Protein AF-A0AAD2JK62-F1 (afdb_monomer)

pLDDT: mean 83.57, std 20.9, range [35.62, 98.06]

Radius of gyration: 35.42 Å; Cα contacts (8 Å, |Δi|>4): 126; chains: 1; bounding box: 50×27×152 Å

Secondary structure (DSSP, 8-state):
-------------------------------PPPP--B---BTTB--SS-HHHHHHHHHHHHHHS--TTHHHHHHHHHHTS---TTTT---------TT-TTHHHHHHHHHHHHHHHHHHHHHHHHHHHHHHHHHHHHHHHTB-HHHHHHHHTSTTIIIIITT-HHHHHHHHH-

Mean predicted aligned error: 11.74 Å

Foldseek 3Di:
DDDDDDDDDDDDDDDDPPPPPPPPPPPPPPPPPPQQAQDDPDVPDDDPDALVRLLVVLLVVLVPDPAPLSVQVSVCSVVLHRRDLVVQQDDQDADPDPPDPCRVVVNVVSVVVNVVSNVVSVVNVVSSQVSQQVSLVVNLVRYDPVVNVVLVPDPCNVPPLNRGVSVVSVVSND

Organism: NCBI:txid2856

Sequence (174 aa):
MMSGGFQNAGQNRSQQGQSNGQYNGNKSGNGSQKEKKFHPLTRGNIPEFSFDEVKKTLVIKMSTMKMDHIDDMIQSVRTMNLFDIQSVKPTLVLVTNDSNPDKEIKNEERRTNYLADQKDWKARKNAFDNNKRNVYGMIMKMCTDHMVDKLEREADFDNKLFNDPVELLMRIKI

Nearest PDB structures (foldseek):
  7sgr-assembly1_F  TM=3.115E-01  e=5.401E+00  Escherichia coli CFT073

Solvent-accessible surface area (backbone atoms only — not comparable to full-atom values): 10908 Å² total; per-residue (Å²): 137,88,89,80,90,82,87,83,81,90,78,91,81,79,87,82,79,81,75,79,76,73,79,76,73,75,72,78,65,74,81,66,77,75,82,69,43,48,59,72,83,46,98,90,52,81,63,98,50,54,66,67,60,32,50,50,51,51,45,53,54,57,72,73,49,98,53,69,68,44,62,54,56,48,50,12,62,74,70,65,44,75,66,64,71,71,82,69,54,76,77,84,76,73,74,79,62,83,88,44,94,56,37,65,63,55,36,51,53,43,52,53,51,42,53,53,48,45,51,53,47,51,51,46,50,54,34,45,62,51,46,36,52,54,49,30,55,52,52,60,70,32,35,37,70,72,47,50,61,52,50,71,68,40,93,53,23,82,78,45,39,61,69,29,43,41,57,35,51,56,62,66,70,98

Structure (mmCIF, N/CA/C/O backbone):
data_AF-A0AAD2JK62-F1
#
_entry.id   AF-A0AAD2JK62-F1
#
loop_
_atom_site.group_PDB
_atom_site.id
_atom_site.type_symbol
_atom_site.label_atom_id
_atom_site.label_alt_id
_atom_site.label_comp_id
_atom_site.label_asym_id
_atom_site.label_entity_id
_atom_site.label_seq_id
_atom_site.pdbx_PDB_ins_code
_atom_site.Cartn_x
_atom_site.Cartn_y
_atom_site.Cartn_z
_atom_site.occupancy
_atom_site.B_iso_or_equiv
_atom_site.auth_seq_id
_atom_site.auth_comp_id
_atom_site.auth_asym_id
_atom_site.auth_atom_id
_atom_site.pdbx_PDB_model_num
ATOM 1 N N . MET A 1 1 ? -17.641 -16.833 111.508 1.00 39.72 1 MET A N 1
ATOM 2 C CA . MET A 1 1 ? -16.648 -15.838 111.042 1.00 39.72 1 MET A CA 1
ATOM 3 C C . MET A 1 1 ? -17.055 -15.473 109.615 1.00 39.72 1 MET A C 1
ATOM 5 O O . MET A 1 1 ? -16.896 -16.306 108.744 1.00 39.72 1 MET A O 1
ATOM 9 N N . MET A 1 2 ? -18.011 -14.559 109.425 1.00 38.62 2 MET A N 1
ATOM 10 C CA . MET A 1 2 ? -17.868 -13.098 109.250 1.00 38.62 2 MET A CA 1
ATOM 11 C C . MET A 1 2 ? -16.922 -12.663 108.121 1.00 38.62 2 MET A C 1
ATOM 13 O O . MET A 1 2 ? -15.740 -12.990 108.163 1.00 38.62 2 MET A O 1
ATOM 17 N N . SER A 1 3 ? -17.484 -11.819 107.240 1.00 41.25 3 SER A N 1
ATOM 18 C CA . SER A 1 3 ? -16.895 -10.866 106.269 1.00 41.25 3 SER A CA 1
ATOM 19 C C . SER A 1 3 ? -17.327 -11.209 104.841 1.00 41.25 3 SER A C 1
ATOM 21 O O . SER A 1 3 ? -17.151 -12.336 104.408 1.00 41.25 3 SER A O 1
ATOM 23 N N . GLY A 1 4 ? -17.911 -10.333 104.031 1.00 38.22 4 GLY A N 1
ATOM 24 C CA . GLY A 1 4 ? -18.159 -8.896 104.121 1.00 38.22 4 GLY A CA 1
ATOM 25 C C . GLY A 1 4 ? -18.413 -8.427 102.682 1.00 38.22 4 GLY A C 1
ATOM 26 O O . GLY A 1 4 ? -17.658 -8.791 101.785 1.00 38.22 4 GLY A O 1
ATOM 27 N N . GLY A 1 5 ? -19.509 -7.710 102.435 1.00 36.53 5 GLY A N 1
ATOM 28 C CA . GLY A 1 5 ? -19.811 -7.159 101.112 1.00 36.53 5 GLY A CA 1
ATOM 29 C C . GLY A 1 5 ? -19.063 -5.854 100.847 1.00 36.53 5 GLY A C 1
ATOM 30 O O . GLY A 1 5 ? -18.783 -5.128 101.792 1.00 36.53 5 GLY A O 1
ATOM 31 N N . PHE A 1 6 ? -18.829 -5.533 99.570 1.00 42.06 6 PHE A N 1
ATOM 32 C CA . PHE A 1 6 ? -18.665 -4.161 99.077 1.00 42.06 6 PHE A CA 1
ATOM 33 C C . PHE A 1 6 ? -19.179 -4.046 97.632 1.00 42.06 6 PHE A C 1
ATOM 35 O O . PHE A 1 6 ? -18.740 -4.758 96.733 1.00 42.06 6 PHE A O 1
ATOM 42 N N . GLN A 1 7 ? -20.122 -3.124 97.437 1.00 43.84 7 GLN A N 1
ATOM 43 C CA . GLN A 1 7 ? -20.436 -2.460 96.171 1.00 43.84 7 GLN A CA 1
ATOM 44 C C . GLN A 1 7 ? -19.388 -1.359 95.933 1.00 43.84 7 GLN A C 1
ATOM 46 O O . GLN A 1 7 ? -19.052 -0.676 96.898 1.00 43.84 7 GLN A O 1
ATOM 51 N N . ASN A 1 8 ? -18.940 -1.116 94.692 1.00 37.03 8 ASN A N 1
ATOM 52 C CA . ASN A 1 8 ? -19.100 0.197 94.041 1.00 37.03 8 ASN A CA 1
ATOM 53 C C . ASN A 1 8 ? -18.506 0.302 92.623 1.00 37.03 8 ASN A C 1
ATOM 55 O O . ASN A 1 8 ? -17.404 -0.156 92.350 1.00 37.03 8 ASN A O 1
ATOM 59 N N . ALA A 1 9 ? -19.268 1.023 91.796 1.00 36.62 9 ALA A N 1
ATOM 60 C CA . ALA A 1 9 ? -18.876 2.065 90.844 1.00 36.62 9 ALA A CA 1
ATOM 61 C C . ALA A 1 9 ? -17.764 1.821 89.796 1.00 36.62 9 ALA A C 1
ATOM 63 O O . ALA A 1 9 ? -16.576 1.938 90.060 1.00 36.62 9 ALA A O 1
ATOM 64 N N . GLY A 1 10 ? -18.217 1.709 88.542 1.00 35.62 10 GLY A N 1
ATOM 65 C CA . GLY A 1 10 ? -18.006 2.746 87.525 1.00 35.62 10 GLY A CA 1
ATOM 66 C C . GLY A 1 10 ? -16.580 3.045 87.057 1.00 35.62 10 GLY A C 1
ATOM 67 O O . GLY A 1 10 ? -15.856 3.797 87.700 1.00 35.62 10 GLY A O 1
ATOM 68 N N . GLN A 1 11 ? -16.267 2.648 85.820 1.00 43.62 11 GLN A N 1
ATOM 69 C CA . GLN A 1 11 ? -15.333 3.409 84.987 1.00 43.62 11 GLN A CA 1
ATOM 70 C C . GLN A 1 11 ? -15.621 3.224 83.491 1.00 43.62 11 GLN A C 1
ATOM 72 O O . GLN A 1 11 ? -15.396 2.171 82.904 1.00 43.62 11 GLN A O 1
ATOM 77 N N . ASN A 1 12 ? -16.115 4.304 82.881 1.00 40.66 12 ASN A N 1
ATOM 78 C CA . ASN A 1 12 ? -16.023 4.578 81.450 1.00 40.66 12 ASN A CA 1
ATOM 79 C C . ASN A 1 12 ? -14.562 4.486 80.995 1.00 40.66 12 ASN A C 1
ATOM 81 O O . ASN A 1 12 ? -13.713 5.106 81.638 1.00 40.66 12 ASN A O 1
ATOM 85 N N . ARG A 1 13 ? -14.296 3.883 79.826 1.00 41.66 13 ARG A N 1
ATOM 86 C CA . ARG A 1 13 ? -13.305 4.419 78.875 1.00 41.66 13 ARG A CA 1
ATOM 87 C C . ARG A 1 13 ? -13.385 3.790 77.476 1.00 41.66 13 ARG A C 1
ATOM 89 O O . ARG A 1 13 ? -13.172 2.600 77.291 1.00 41.66 13 ARG A O 1
ATOM 96 N N . SER A 1 14 ? -13.599 4.696 76.519 1.00 40.97 14 SER A N 1
ATOM 97 C CA . SER A 1 14 ? -13.005 4.758 75.174 1.00 40.97 14 SER A CA 1
ATOM 98 C C . SER A 1 14 ? -13.359 3.694 74.130 1.00 40.97 14 SER A C 1
ATOM 100 O O . SER A 1 14 ? -12.739 2.643 74.040 1.00 40.97 14 SER A O 1
ATOM 102 N N . GLN A 1 15 ? -14.290 4.097 73.254 1.00 49.38 15 GLN A N 1
ATOM 103 C CA . GLN A 1 15 ? -14.113 4.186 71.796 1.00 49.38 15 GLN A CA 1
ATOM 104 C C . GLN A 1 15 ? -13.102 3.206 71.184 1.00 49.38 15 GLN A C 1
ATOM 106 O O . GLN A 1 15 ? -11.914 3.506 71.086 1.00 49.38 15 GLN A O 1
ATOM 111 N N . GLN A 1 16 ? -13.604 2.093 70.653 1.00 39.88 16 GLN A N 1
ATOM 112 C CA . GLN A 1 16 ? -12.884 1.318 69.651 1.00 39.88 16 GLN A CA 1
ATOM 113 C C . GLN A 1 16 ? -13.513 1.611 68.289 1.00 39.88 16 GLN A C 1
ATOM 115 O O . GLN A 1 16 ? -14.404 0.914 67.812 1.00 39.88 16 GLN A O 1
ATOM 120 N N . GLY A 1 17 ? -13.075 2.723 67.695 1.00 40.56 17 GLY A N 1
ATOM 121 C CA . GLY A 1 17 ? -13.294 2.997 66.284 1.00 40.56 17 GLY A CA 1
ATOM 122 C C . GLY A 1 17 ? -12.554 1.946 65.464 1.00 40.56 17 GLY A C 1
ATOM 123 O O . GLY A 1 17 ? -11.330 1.984 65.357 1.00 40.56 17 GLY A O 1
ATOM 124 N N . GLN A 1 18 ? -13.299 1.001 64.895 1.00 42.66 18 GLN A N 1
ATOM 125 C CA . GLN A 1 18 ? -12.830 0.149 63.807 1.00 42.66 18 GLN A CA 1
ATOM 126 C C . GLN A 1 18 ? -12.640 1.026 62.564 1.00 42.66 18 GLN A C 1
ATOM 128 O O . GLN A 1 18 ? -13.512 1.154 61.708 1.00 42.66 18 GLN A O 1
ATOM 133 N N . SER A 1 19 ? -11.480 1.675 62.498 1.00 38.38 19 SER A N 1
ATOM 134 C CA . SER A 1 19 ? -10.954 2.242 61.265 1.00 38.38 19 SER A CA 1
ATOM 135 C C . SER A 1 19 ? -10.556 1.073 60.368 1.00 38.38 19 SER A C 1
ATOM 137 O O . SER A 1 19 ? -9.462 0.519 60.482 1.00 38.38 19 SER A O 1
ATOM 139 N N . ASN A 1 20 ? -11.484 0.654 59.506 1.00 40.09 20 ASN A N 1
ATOM 140 C CA . ASN A 1 20 ? -11.157 -0.135 58.328 1.00 40.09 20 ASN A CA 1
ATOM 141 C C . ASN A 1 20 ? -10.290 0.756 57.440 1.00 40.09 20 ASN A C 1
ATOM 143 O O . ASN A 1 20 ? -10.797 1.568 56.665 1.00 40.09 20 ASN A O 1
ATOM 147 N N . GLY A 1 21 ? -8.974 0.617 57.600 1.00 40.59 21 GLY A N 1
ATOM 148 C CA . GLY A 1 21 ? -7.984 1.160 56.692 1.00 40.59 21 GLY A CA 1
ATOM 149 C C . GLY A 1 21 ? -8.240 0.596 55.304 1.00 40.59 21 GLY A C 1
ATOM 150 O O . GLY A 1 21 ? -7.746 -0.472 54.949 1.00 40.59 21 GLY A O 1
ATOM 151 N N . GLN A 1 22 ? -9.033 1.327 54.522 1.00 42.00 22 GLN A N 1
ATOM 152 C CA . GLN A 1 22 ? -9.022 1.241 53.078 1.00 42.00 22 GLN A CA 1
ATOM 153 C C . GLN A 1 22 ? -7.593 1.570 52.662 1.00 42.00 22 GLN A C 1
ATOM 155 O O . GLN A 1 22 ? -7.201 2.733 52.568 1.00 42.00 22 GLN A O 1
ATOM 160 N N . TYR A 1 23 ? -6.801 0.522 52.444 1.00 41.78 23 TYR A N 1
ATOM 161 C CA . TYR A 1 23 ? -5.652 0.582 51.563 1.00 41.78 23 TYR A CA 1
ATOM 162 C C . TYR A 1 23 ? -6.194 0.986 50.195 1.00 41.78 23 TYR A C 1
ATOM 164 O O . TYR A 1 23 ? -6.511 0.153 49.347 1.00 41.78 23 TYR A O 1
ATOM 172 N N . ASN A 1 24 ? -6.340 2.295 50.005 1.00 45.72 24 ASN A N 1
ATOM 173 C CA . ASN A 1 24 ? -6.497 2.905 48.709 1.00 45.72 24 ASN A CA 1
ATOM 174 C C . ASN A 1 24 ? -5.123 2.779 48.056 1.00 45.72 24 ASN A C 1
ATOM 176 O O . ASN A 1 24 ? -4.287 3.683 48.084 1.00 45.72 24 ASN A O 1
ATOM 180 N N . GLY A 1 25 ? -4.851 1.567 47.571 1.00 42.41 25 GLY A N 1
ATOM 181 C CA . GLY A 1 25 ? -3.788 1.307 46.634 1.00 42.41 25 GLY A CA 1
ATOM 182 C C . GLY A 1 25 ? -4.114 2.127 45.404 1.0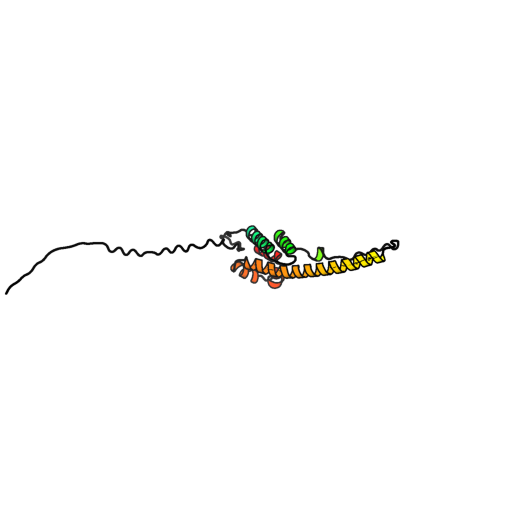0 42.41 25 GLY A C 1
ATOM 183 O O . GLY A 1 25 ? -4.783 1.643 44.494 1.00 42.41 25 GLY A O 1
ATOM 184 N N . ASN A 1 26 ? -3.641 3.374 45.396 1.00 42.72 26 ASN A N 1
ATOM 185 C CA . ASN A 1 26 ? -3.363 4.105 44.181 1.00 42.72 26 ASN A CA 1
ATOM 186 C C . ASN A 1 26 ? -2.420 3.201 43.388 1.00 42.72 26 ASN A C 1
ATOM 188 O O . ASN A 1 26 ? -1.197 3.259 43.525 1.00 42.72 26 ASN A O 1
ATOM 192 N N . LYS A 1 27 ? -3.002 2.321 42.567 1.00 46.50 27 LYS A N 1
ATOM 193 C CA . LYS A 1 27 ? -2.349 1.851 41.362 1.00 46.50 27 LYS A CA 1
ATOM 194 C C . LYS A 1 27 ? -2.069 3.131 40.601 1.00 46.50 27 LYS A C 1
ATOM 196 O O . LYS A 1 27 ? -2.944 3.671 39.932 1.00 46.50 27 LYS A O 1
ATOM 201 N N . SER A 1 28 ? -0.852 3.631 40.790 1.00 44.47 28 SER A N 1
ATOM 202 C CA . SER A 1 28 ? -0.151 4.460 39.831 1.00 44.47 28 SER A CA 1
ATOM 203 C C . SER A 1 28 ? -0.167 3.662 38.535 1.00 44.47 28 SER A C 1
ATOM 205 O O . SER A 1 28 ? 0.705 2.837 38.259 1.00 44.47 28 SER A O 1
ATOM 207 N N . GLY A 1 29 ? -1.278 3.785 37.812 1.00 43.06 29 GLY A N 1
ATOM 208 C CA . GLY A 1 29 ? -1.374 3.359 36.444 1.00 43.06 29 GLY A CA 1
ATOM 209 C C . GLY A 1 29 ? -0.377 4.240 35.739 1.00 43.06 29 GLY A C 1
ATOM 210 O O . GLY A 1 29 ? -0.636 5.426 35.547 1.00 43.06 29 GLY A O 1
ATOM 211 N N . ASN A 1 30 ? 0.785 3.666 35.431 1.00 43.31 30 ASN A N 1
ATOM 212 C CA . ASN A 1 30 ? 1.665 4.193 34.408 1.00 43.31 30 ASN A CA 1
ATOM 213 C C . ASN A 1 30 ? 0.742 4.644 33.279 1.00 43.31 30 ASN A C 1
ATOM 215 O O . ASN A 1 30 ? 0.001 3.812 32.744 1.00 43.31 30 ASN A O 1
ATOM 219 N N . GLY A 1 31 ? 0.696 5.955 33.033 1.00 43.97 31 GLY A N 1
ATOM 220 C CA . GLY A 1 31 ? -0.145 6.575 32.021 1.00 43.97 31 GLY A CA 1
ATOM 221 C C . GLY A 1 31 ? 0.323 6.112 30.652 1.00 43.97 31 GLY A C 1
ATOM 222 O O . GLY A 1 31 ? 0.976 6.852 29.927 1.00 43.97 31 GLY A O 1
ATOM 223 N N . SER A 1 32 ? 0.049 4.851 30.329 1.00 55.06 32 SER A N 1
ATOM 224 C CA . SER A 1 32 ? 0.133 4.331 28.984 1.00 55.06 32 SER A CA 1
ATOM 225 C C . SER A 1 32 ? -0.815 5.202 28.186 1.00 55.06 32 SER A C 1
ATOM 227 O O . SER A 1 32 ? -2.003 5.309 28.500 1.00 55.06 32 SER A O 1
ATOM 229 N N . GLN A 1 33 ? -0.256 5.940 27.229 1.00 63.28 33 GLN A N 1
ATOM 230 C CA . GLN A 1 33 ? -1.070 6.686 26.287 1.00 63.28 33 GLN A CA 1
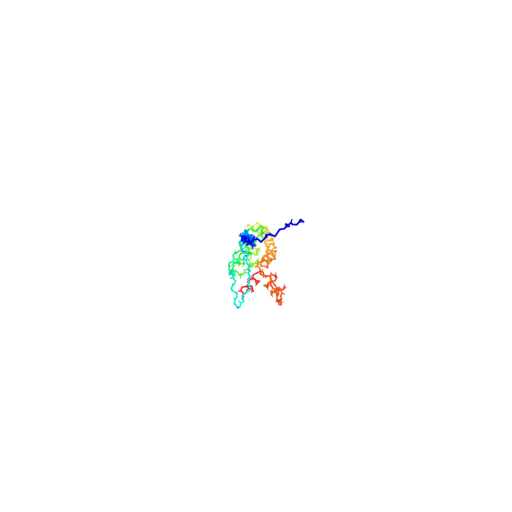ATOM 231 C C . GLN A 1 33 ? -2.095 5.703 25.730 1.00 63.28 33 GLN A C 1
ATOM 233 O O . GLN A 1 33 ? -1.712 4.655 25.207 1.00 63.28 33 GLN A O 1
ATOM 238 N N . LYS A 1 34 ? -3.385 5.999 25.921 1.00 71.25 34 LYS A N 1
ATOM 239 C CA . LYS A 1 34 ? -4.454 5.133 25.430 1.00 71.25 34 LYS A CA 1
ATOM 240 C C . LYS A 1 34 ? -4.226 4.859 23.947 1.00 71.25 34 LYS A C 1
ATOM 242 O O . LYS A 1 34 ? -3.922 5.776 23.179 1.00 71.25 34 LYS A O 1
ATOM 247 N N . GLU A 1 35 ? -4.364 3.599 23.550 1.00 82.25 35 GLU A N 1
ATOM 248 C CA . GLU A 1 35 ? -4.219 3.218 22.151 1.00 82.25 35 GLU A CA 1
ATOM 249 C C . GLU A 1 35 ? -5.296 3.904 21.307 1.00 82.25 35 GLU A C 1
ATOM 251 O O . GLU A 1 35 ? -6.491 3.799 21.586 1.00 82.25 35 GLU A O 1
ATOM 256 N N . LYS A 1 36 ? -4.870 4.603 20.254 1.00 90.19 36 LYS A N 1
ATOM 257 C CA . LYS A 1 36 ? -5.784 5.212 19.288 1.00 90.19 36 LYS A CA 1
ATOM 258 C C . LYS A 1 36 ? -6.394 4.119 18.419 1.00 90.19 36 LYS A C 1
ATOM 260 O O . LYS A 1 36 ? -5.683 3.527 17.604 1.00 90.19 36 LYS A O 1
ATOM 265 N N . LYS A 1 37 ? -7.693 3.873 18.590 1.00 92.44 37 LYS A N 1
ATOM 266 C CA . LYS A 1 37 ? -8.454 2.878 17.828 1.00 92.44 37 LYS A CA 1
ATOM 267 C C . LYS A 1 37 ? -9.589 3.513 17.031 1.00 92.44 37 LYS A C 1
ATOM 269 O O . LYS A 1 37 ? -10.159 4.519 17.442 1.00 92.44 37 LYS A O 1
ATOM 274 N N . PHE A 1 38 ? -9.925 2.901 15.902 1.00 92.38 38 PHE A N 1
ATOM 275 C CA . PHE A 1 38 ? -11.149 3.156 15.161 1.00 92.38 38 PHE A CA 1
ATOM 276 C C . PHE A 1 38 ? -12.343 2.625 15.961 1.00 92.38 38 PHE A C 1
ATOM 278 O O . PHE A 1 38 ? -12.325 1.497 16.468 1.00 92.38 38 PHE A O 1
ATOM 285 N N . HIS A 1 39 ? -13.377 3.455 16.065 1.00 87.62 39 HIS A N 1
ATOM 286 C CA . HIS A 1 39 ? -14.620 3.156 16.766 1.00 87.62 39 HIS A CA 1
ATOM 287 C C . HIS A 1 39 ? -15.815 3.274 15.819 1.00 87.62 39 HIS A C 1
ATOM 289 O O . HIS A 1 39 ? -15.799 4.124 14.926 1.00 87.62 39 HIS A O 1
ATOM 295 N N . PRO A 1 40 ? -16.869 2.469 16.033 1.00 79.94 40 PRO A N 1
ATOM 296 C CA . PRO A 1 40 ? -18.080 2.571 15.241 1.00 79.94 40 PRO A CA 1
ATOM 297 C C . PRO A 1 40 ? -18.777 3.896 15.570 1.00 79.94 40 PRO A C 1
ATOM 299 O O . PRO A 1 40 ? -18.960 4.234 16.744 1.00 79.94 40 PRO A O 1
ATOM 302 N N . LEU A 1 41 ? -19.213 4.632 14.549 1.00 68.69 41 LEU A N 1
ATOM 303 C CA . LEU A 1 41 ? -20.068 5.796 14.754 1.00 68.69 41 LEU A CA 1
ATOM 304 C C . LEU A 1 41 ? -21.458 5.305 15.183 1.00 68.69 41 LEU A C 1
ATOM 306 O O . LEU A 1 41 ? -22.272 4.865 14.374 1.00 68.69 41 LEU A O 1
ATOM 310 N N . THR A 1 42 ? -21.721 5.332 16.490 1.00 68.25 42 THR A N 1
ATOM 311 C CA . THR A 1 42 ? -23.022 4.963 17.066 1.00 68.25 42 THR A CA 1
ATOM 312 C C . THR A 1 42 ? -23.711 6.204 17.618 1.00 68.25 42 THR A C 1
ATOM 314 O O . THR A 1 42 ? -23.070 7.093 18.181 1.00 68.25 42 THR A O 1
ATOM 317 N N . ARG A 1 43 ? -25.039 6.297 17.451 1.00 60.19 43 ARG A N 1
ATOM 318 C CA . ARG A 1 43 ? -25.827 7.404 18.012 1.00 60.19 43 ARG A CA 1
ATOM 319 C C . ARG A 1 43 ? -25.688 7.393 19.540 1.00 60.19 43 ARG A C 1
ATOM 321 O O . ARG A 1 43 ? -26.276 6.540 20.193 1.00 60.19 43 ARG A O 1
ATOM 328 N N . GLY A 1 44 ? -24.920 8.336 20.087 1.00 68.62 44 GLY A N 1
ATOM 329 C CA . GLY A 1 44 ? -24.778 8.558 21.532 1.00 68.62 44 GLY A CA 1
ATOM 330 C C . GLY A 1 44 ? -23.372 8.360 22.103 1.00 68.62 44 GLY A C 1
ATOM 331 O O . GLY A 1 44 ? -23.1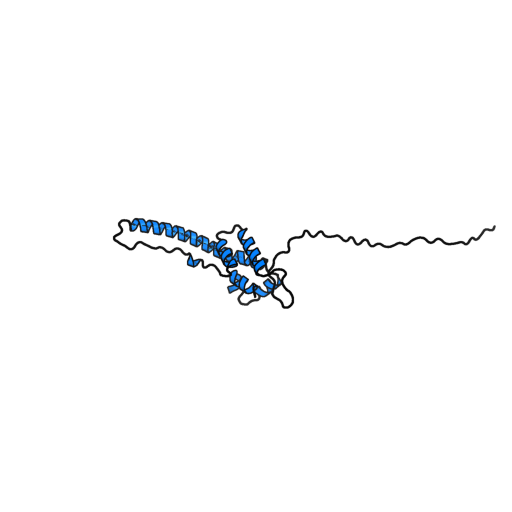12 8.873 23.184 1.00 68.62 44 GLY A O 1
ATOM 332 N N . ASN A 1 45 ? -22.454 7.709 21.378 1.00 69.75 45 ASN A N 1
ATOM 333 C CA . ASN A 1 45 ? -21.058 7.560 21.800 1.00 69.75 45 ASN A CA 1
ATOM 334 C C . ASN A 1 45 ? -20.133 8.209 20.772 1.00 69.75 45 ASN A C 1
ATOM 336 O O . ASN A 1 45 ? -19.924 7.676 19.684 1.00 69.75 45 ASN A O 1
ATOM 340 N N . ILE A 1 46 ? -19.584 9.370 21.128 1.00 77.69 46 ILE A N 1
ATOM 341 C CA . ILE A 1 46 ? -18.564 10.047 20.326 1.00 77.69 46 ILE A CA 1
ATOM 342 C C . ILE A 1 46 ? -17.224 9.357 20.621 1.00 77.69 46 ILE A C 1
ATOM 344 O O . ILE A 1 46 ? -16.828 9.309 21.789 1.00 77.69 46 ILE A O 1
ATOM 348 N N . PRO A 1 47 ? -16.530 8.808 19.609 1.00 84.56 47 PRO A N 1
ATOM 349 C CA . PRO A 1 47 ? -15.190 8.263 19.787 1.00 84.56 47 PRO A CA 1
ATOM 350 C C . PRO A 1 47 ? -14.228 9.279 20.412 1.00 84.56 47 PRO A C 1
ATOM 352 O O . PRO A 1 47 ? -14.258 10.454 20.057 1.00 84.56 47 PRO A O 1
ATOM 355 N N . GLU A 1 48 ? -13.331 8.820 21.290 1.00 86.00 48 GLU A N 1
ATOM 356 C CA . GLU A 1 48 ? -12.280 9.671 21.882 1.00 86.00 48 GLU A CA 1
ATOM 357 C C . GLU A 1 48 ? -11.316 10.220 20.816 1.00 86.00 48 GLU A C 1
ATOM 359 O O . GLU A 1 48 ? -10.802 11.325 20.959 1.00 86.00 48 GLU A O 1
ATOM 364 N N . PHE A 1 49 ? -11.107 9.465 19.732 1.00 90.19 49 PHE A N 1
ATOM 365 C CA . PHE A 1 49 ? -10.271 9.859 18.604 1.00 90.19 49 PHE A CA 1
ATOM 366 C C . PHE A 1 49 ? -11.073 9.844 17.309 1.00 90.19 49 PHE A C 1
ATOM 368 O O . PHE A 1 49 ? -11.797 8.892 17.012 1.00 90.19 49 PHE A O 1
ATOM 375 N N . SER A 1 50 ? -10.893 10.887 16.508 1.00 91.94 50 SER A N 1
ATOM 376 C CA . SER A 1 50 ? -11.451 10.956 15.163 1.00 91.94 50 SER A CA 1
ATOM 377 C C . SER A 1 50 ? -10.772 9.958 14.220 1.00 91.94 50 SER A C 1
ATOM 379 O O . SER A 1 50 ? -9.615 9.568 14.408 1.00 91.94 50 SER A O 1
ATOM 381 N N . PHE A 1 51 ? -11.470 9.593 13.141 1.00 93.81 51 PHE A N 1
ATOM 382 C CA . PHE A 1 51 ? -10.919 8.752 12.076 1.00 93.81 51 PHE A CA 1
ATOM 383 C C . PHE A 1 51 ? -9.564 9.272 11.566 1.00 93.81 51 PHE A C 1
ATOM 385 O O . PHE A 1 51 ? -8.614 8.502 11.425 1.00 93.81 51 PHE A O 1
ATOM 392 N N . ASP A 1 52 ? -9.445 10.582 11.331 1.00 94.69 52 ASP A N 1
ATOM 393 C CA . ASP A 1 52 ? -8.221 11.176 10.792 1.00 94.69 52 ASP A CA 1
ATOM 394 C C . ASP A 1 52 ? -7.047 11.132 11.780 1.00 94.69 52 ASP A C 1
ATOM 396 O O . ASP A 1 52 ? -5.903 10.949 11.358 1.00 94.69 52 ASP A O 1
ATOM 400 N N . GLU A 1 53 ? -7.298 11.224 13.089 1.00 94.94 53 GLU A N 1
ATOM 401 C CA . GLU A 1 53 ? -6.251 11.058 14.103 1.00 94.94 53 GLU A CA 1
ATOM 402 C C . GLU A 1 53 ? -5.718 9.629 14.150 1.00 94.94 53 GLU A C 1
ATOM 404 O O . GLU A 1 53 ? -4.501 9.431 14.209 1.00 94.94 53 GLU A O 1
ATOM 409 N N . VAL A 1 54 ? -6.608 8.636 14.097 1.00 95.94 54 VAL A N 1
ATOM 410 C CA . VAL A 1 54 ? -6.225 7.218 14.087 1.00 95.94 54 VAL A CA 1
ATOM 411 C C . VAL A 1 54 ? -5.498 6.879 12.781 1.00 95.94 54 VAL A C 1
ATOM 413 O O . VAL A 1 54 ? -4.426 6.271 12.813 1.00 95.94 54 VAL A O 1
ATOM 416 N N . LYS A 1 55 ? -5.992 7.366 11.634 1.00 97.00 55 LYS A N 1
ATOM 417 C CA . LYS A 1 55 ? -5.330 7.239 10.325 1.00 97.00 55 LYS A CA 1
ATOM 418 C C . LYS A 1 55 ? -3.939 7.877 10.320 1.00 97.00 55 LYS A C 1
ATOM 420 O O . LYS A 1 55 ? -2.995 7.293 9.791 1.00 97.00 55 LYS A O 1
ATOM 425 N N . LYS A 1 56 ? -3.766 9.050 10.938 1.00 97.00 56 LYS A N 1
ATOM 426 C CA . LYS A 1 56 ? -2.446 9.690 11.076 1.00 97.00 56 LYS A CA 1
ATOM 427 C C . LYS A 1 56 ? -1.488 8.819 11.890 1.00 97.00 56 LYS A C 1
ATOM 429 O O . LYS A 1 56 ? -0.322 8.693 11.523 1.00 97.00 56 LYS A O 1
ATOM 434 N N . THR A 1 57 ? -1.969 8.184 12.957 1.00 96.31 57 THR A N 1
ATOM 435 C CA . THR A 1 57 ? -1.174 7.225 13.738 1.00 96.31 57 THR A CA 1
ATOM 436 C C . THR A 1 57 ? -0.822 5.972 12.937 1.00 96.31 57 THR A C 1
ATOM 438 O O . THR A 1 57 ? 0.318 5.518 13.024 1.00 96.31 57 THR A O 1
ATOM 441 N N . LEU A 1 58 ? -1.740 5.454 12.114 1.00 97.00 58 LEU A N 1
ATOM 442 C CA . LEU A 1 58 ? -1.457 4.357 11.185 1.00 97.00 58 LEU A CA 1
ATOM 443 C C . LEU A 1 58 ? -0.328 4.730 10.213 1.00 97.00 58 LEU A C 1
ATOM 445 O O . LEU A 1 58 ? 0.628 3.974 10.076 1.00 97.00 58 LEU A O 1
ATOM 449 N N . VAL A 1 59 ? -0.387 5.920 9.606 1.00 97.62 59 VAL A N 1
ATOM 450 C CA . VAL A 1 59 ? 0.663 6.416 8.700 1.00 97.62 59 VAL A CA 1
ATOM 451 C C . VAL A 1 59 ? 2.016 6.508 9.408 1.00 97.62 59 VAL A C 1
ATOM 453 O O . VAL A 1 59 ? 3.004 6.008 8.882 1.00 97.62 59 VAL A O 1
ATOM 456 N N . ILE A 1 60 ? 2.068 7.079 10.618 1.00 96.44 60 ILE A N 1
ATOM 457 C CA . ILE A 1 60 ? 3.310 7.150 11.408 1.00 96.44 60 ILE A CA 1
ATOM 458 C C . ILE A 1 60 ? 3.859 5.745 11.674 1.00 96.44 60 ILE A C 1
ATOM 460 O O . ILE A 1 60 ? 5.052 5.510 11.505 1.00 96.44 60 ILE A O 1
ATOM 464 N N . LYS A 1 61 ? 2.992 4.801 12.055 1.00 95.50 61 LYS A N 1
ATOM 465 C CA . LYS A 1 61 ? 3.376 3.409 12.302 1.00 95.50 61 LYS A CA 1
ATOM 466 C C . LYS A 1 61 ? 3.920 2.730 11.044 1.00 95.50 61 LYS A C 1
ATOM 468 O O . LYS A 1 61 ? 4.896 1.999 11.137 1.00 95.50 61 LYS A O 1
ATOM 473 N N . MET A 1 62 ? 3.331 2.986 9.878 1.00 96.25 62 MET A N 1
ATOM 474 C CA . MET A 1 62 ? 3.841 2.481 8.600 1.00 96.25 62 MET A CA 1
ATOM 475 C C . MET A 1 62 ? 5.218 3.072 8.273 1.00 96.25 62 MET A C 1
ATOM 477 O O . MET A 1 62 ? 6.106 2.335 7.862 1.00 96.25 62 MET A O 1
ATOM 481 N N . SER A 1 63 ? 5.425 4.372 8.514 1.00 95.19 63 SER A N 1
ATOM 482 C CA . SER A 1 63 ? 6.699 5.060 8.249 1.00 95.19 63 SER A CA 1
ATOM 483 C C . SER A 1 63 ? 7.859 4.607 9.138 1.00 95.19 63 SER A C 1
ATOM 485 O O . SER A 1 63 ? 9.012 4.806 8.770 1.00 95.19 63 SER A O 1
ATOM 487 N N . THR A 1 64 ? 7.590 4.027 10.310 1.00 94.62 64 THR A N 1
ATOM 488 C CA . THR A 1 64 ? 8.645 3.525 11.205 1.00 94.62 64 THR A CA 1
ATOM 489 C C . THR A 1 64 ? 8.979 2.051 10.984 1.00 94.62 64 THR A C 1
ATOM 491 O O . THR A 1 64 ? 9.971 1.563 11.531 1.00 94.62 64 THR A O 1
ATOM 494 N N . MET A 1 65 ? 8.187 1.328 10.189 1.00 91.81 65 MET A N 1
ATOM 495 C CA . MET A 1 65 ? 8.443 -0.075 9.882 1.00 91.81 65 MET A CA 1
ATOM 496 C C . MET A 1 65 ? 9.419 -0.232 8.718 1.00 91.81 65 MET A C 1
ATOM 498 O O . MET A 1 65 ? 9.363 0.479 7.720 1.00 91.81 65 MET A O 1
ATOM 502 N N . LYS A 1 66 ? 10.304 -1.226 8.831 1.00 91.88 66 LYS A N 1
ATOM 503 C CA . LYS A 1 66 ? 11.232 -1.612 7.763 1.00 91.88 66 LYS A CA 1
ATOM 504 C C . LYS A 1 66 ? 10.512 -2.513 6.762 1.00 91.88 66 LYS A C 1
ATOM 506 O O . LYS A 1 66 ? 10.580 -3.734 6.870 1.00 91.88 66 LYS A O 1
ATOM 511 N N . MET A 1 67 ? 9.774 -1.902 5.844 1.00 93.81 67 MET A N 1
ATOM 512 C CA . MET A 1 67 ? 9.034 -2.590 4.788 1.00 93.81 67 MET A CA 1
ATOM 513 C C . MET A 1 67 ? 9.453 -2.030 3.430 1.00 93.81 67 MET A C 1
ATOM 515 O O . MET A 1 67 ? 9.438 -0.815 3.227 1.00 93.81 67 MET A O 1
ATOM 519 N N . ASP A 1 68 ? 9.819 -2.909 2.501 1.00 95.69 68 ASP A N 1
ATOM 520 C CA . ASP A 1 68 ? 10.264 -2.501 1.168 1.00 95.69 68 ASP A CA 1
ATOM 521 C C . ASP A 1 68 ? 9.135 -1.792 0.415 1.00 95.69 68 ASP A C 1
ATOM 523 O O . ASP A 1 68 ? 7.988 -2.244 0.432 1.00 95.69 68 ASP A O 1
ATOM 527 N N . HIS A 1 69 ? 9.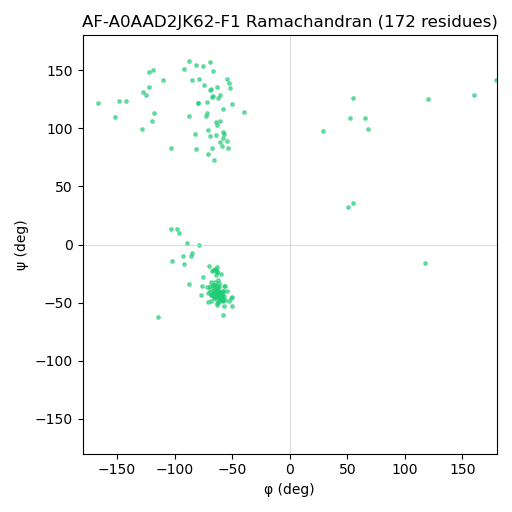455 -0.677 -0.248 1.00 95.44 69 HIS A N 1
ATOM 528 C CA . HIS A 1 69 ? 8.506 0.119 -1.039 1.00 95.44 69 HIS A CA 1
ATOM 529 C C . HIS A 1 69 ? 7.201 0.482 -0.293 1.00 95.44 69 HIS A C 1
ATOM 531 O O . HIS A 1 69 ? 6.132 0.592 -0.896 1.00 95.44 69 HIS A O 1
ATOM 537 N N . ILE A 1 70 ? 7.264 0.667 1.031 1.00 96.56 70 ILE A N 1
ATOM 538 C CA . ILE A 1 70 ? 6.087 0.999 1.852 1.00 96.56 70 ILE A CA 1
ATOM 539 C C . ILE A 1 70 ? 5.474 2.361 1.509 1.00 96.56 70 ILE A C 1
ATOM 541 O O . ILE A 1 70 ? 4.284 2.575 1.750 1.00 96.56 70 ILE A O 1
ATOM 545 N N . ASP A 1 71 ? 6.251 3.257 0.899 1.00 96.31 71 ASP A N 1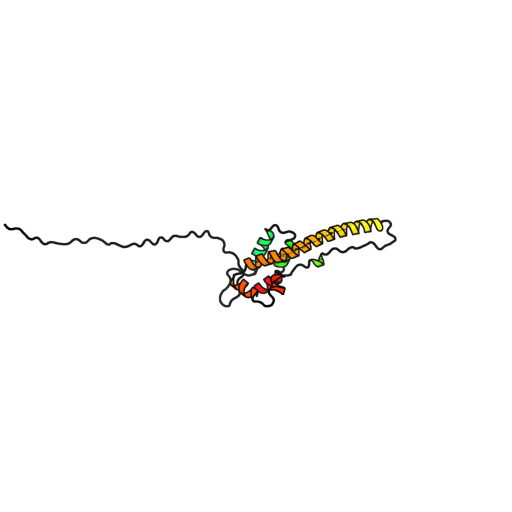
ATOM 546 C CA . ASP A 1 71 ? 5.819 4.603 0.517 1.00 96.31 71 ASP A CA 1
ATOM 547 C C . ASP A 1 71 ? 4.580 4.601 -0.384 1.00 96.31 71 ASP A C 1
ATOM 549 O O . ASP A 1 71 ? 3.697 5.440 -0.199 1.00 96.31 71 ASP A O 1
ATOM 553 N N . ASP A 1 72 ? 4.448 3.620 -1.282 1.00 96.81 72 ASP A N 1
ATOM 554 C CA . ASP A 1 72 ? 3.268 3.473 -2.144 1.00 96.81 72 ASP A CA 1
ATOM 555 C C . ASP A 1 72 ? 1.995 3.271 -1.315 1.00 96.81 72 ASP A C 1
ATOM 557 O O . ASP A 1 72 ? 0.948 3.872 -1.581 1.00 96.81 72 ASP A O 1
ATOM 561 N N . MET A 1 73 ? 2.087 2.468 -0.251 1.00 97.62 73 MET A N 1
ATOM 562 C CA . MET A 1 73 ? 0.968 2.255 0.658 1.00 97.62 73 MET A CA 1
ATOM 563 C C . MET A 1 73 ? 0.750 3.427 1.610 1.00 97.62 73 MET A C 1
ATOM 565 O O . MET A 1 73 ? -0.399 3.751 1.908 1.00 97.62 73 MET A O 1
ATOM 569 N N . ILE A 1 74 ? 1.814 4.090 2.071 1.00 97.81 74 ILE A N 1
ATOM 570 C CA . ILE A 1 74 ? 1.696 5.311 2.881 1.00 97.81 74 ILE A CA 1
ATOM 571 C C . ILE A 1 74 ? 0.925 6.374 2.100 1.00 97.81 74 ILE A C 1
ATOM 573 O O . ILE A 1 74 ? -0.017 6.961 2.635 1.00 97.81 74 ILE A O 1
ATOM 577 N N . GLN A 1 75 ? 1.289 6.604 0.837 1.00 97.31 75 GLN A N 1
ATOM 578 C CA . GLN A 1 75 ? 0.570 7.536 -0.027 1.00 97.31 75 GLN A CA 1
ATOM 579 C C . GLN A 1 75 ? -0.878 7.098 -0.210 1.00 97.31 75 GLN A C 1
ATOM 581 O O . GLN A 1 75 ? -1.770 7.915 0.000 1.00 97.31 75 GLN A O 1
ATOM 586 N N . SER A 1 76 ? -1.113 5.811 -0.475 1.00 98.06 76 SER A N 1
ATOM 587 C CA . SER A 1 76 ? -2.466 5.276 -0.661 1.00 98.06 76 SER A CA 1
ATOM 588 C C . SER A 1 76 ? -3.386 5.532 0.540 1.00 98.06 76 SER A C 1
ATOM 590 O O . SER A 1 76 ? -4.523 5.976 0.389 1.00 98.06 76 SER A O 1
ATOM 592 N N . VAL A 1 77 ? -2.882 5.309 1.759 1.00 97.94 77 VAL A N 1
ATOM 593 C CA . VAL A 1 77 ? -3.622 5.563 3.007 1.00 97.94 77 VAL A CA 1
ATOM 594 C C . VAL A 1 77 ? -3.829 7.062 3.241 1.00 97.94 77 VAL A C 1
ATOM 596 O O . VAL A 1 77 ? -4.890 7.480 3.704 1.00 97.94 77 VAL A O 1
ATOM 599 N N . ARG A 1 78 ? -2.835 7.899 2.918 1.00 97.06 78 ARG A N 1
ATOM 600 C CA . ARG A 1 78 ? -2.940 9.359 3.074 1.00 97.06 78 ARG A CA 1
ATOM 601 C C . ARG A 1 78 ? -3.991 9.962 2.149 1.00 97.06 78 ARG A C 1
ATOM 603 O O . ARG A 1 78 ? -4.760 10.810 2.599 1.00 97.06 78 ARG A O 1
ATOM 610 N N . THR A 1 79 ? -4.006 9.543 0.887 1.00 96.94 79 THR A N 1
ATOM 611 C CA . THR A 1 79 ? -4.910 10.058 -0.149 1.00 96.94 79 THR A CA 1
ATOM 612 C C . THR A 1 79 ? -6.264 9.357 -0.161 1.00 96.94 79 THR A C 1
ATOM 614 O O . THR A 1 79 ? -7.172 9.846 -0.826 1.00 96.94 79 THR A O 1
ATOM 617 N N . MET A 1 80 ? -6.417 8.254 0.585 1.00 97.25 80 MET A N 1
ATOM 618 C CA . MET A 1 80 ? -7.584 7.367 0.518 1.00 97.25 80 MET A CA 1
ATOM 619 C C . MET A 1 80 ? -7.840 6.866 -0.913 1.00 97.25 80 MET A C 1
ATOM 621 O O . MET A 1 80 ? -8.985 6.725 -1.333 1.00 97.25 80 MET A O 1
ATOM 625 N N . ASN A 1 81 ? -6.768 6.618 -1.669 1.00 96.94 81 ASN A N 1
ATOM 626 C CA . ASN A 1 81 ? -6.831 6.096 -3.029 1.00 96.94 81 ASN A CA 1
ATOM 627 C C . ASN A 1 81 ? -5.679 5.115 -3.257 1.00 96.94 81 ASN A C 1
ATOM 629 O O . ASN A 1 81 ? -4.521 5.481 -3.068 1.00 96.94 81 ASN A O 1
ATOM 633 N N . LEU A 1 82 ? -5.984 3.879 -3.650 1.00 96.50 82 LEU A N 1
ATOM 634 C CA . LEU A 1 82 ? -4.969 2.847 -3.828 1.00 96.50 82 LEU A CA 1
ATOM 635 C C . LEU A 1 82 ? -4.039 3.198 -4.999 1.00 96.50 82 LEU A C 1
ATOM 637 O O . LEU A 1 82 ? -4.491 3.473 -6.109 1.00 96.50 82 LEU A O 1
ATOM 641 N N . PHE A 1 83 ? -2.730 3.186 -4.750 1.00 96.56 83 PHE A N 1
ATOM 642 C CA . PHE A 1 83 ? -1.727 3.477 -5.768 1.00 96.56 83 PHE A CA 1
ATOM 643 C C . PHE A 1 83 ? -1.804 2.477 -6.929 1.00 96.56 83 PHE A C 1
ATOM 645 O O . PHE A 1 83 ? -1.752 1.261 -6.729 1.00 96.56 83 PHE A O 1
ATOM 652 N N . ASP A 1 84 ? -1.876 2.993 -8.157 1.00 96.12 84 ASP A N 1
ATOM 653 C CA . ASP A 1 84 ? -1.857 2.164 -9.357 1.00 96.12 84 ASP A CA 1
ATOM 654 C C . ASP A 1 84 ? -0.420 1.787 -9.737 1.00 96.12 84 ASP A C 1
ATOM 656 O O . ASP A 1 84 ? 0.277 2.505 -10.455 1.00 96.12 84 ASP A O 1
ATOM 660 N N . ILE A 1 85 ? 0.018 0.608 -9.299 1.00 96.00 85 ILE A N 1
ATOM 661 C CA . ILE A 1 85 ? 1.342 0.063 -9.624 1.00 96.00 85 ILE A CA 1
ATOM 662 C C . ILE A 1 85 ? 1.546 -0.215 -11.126 1.00 96.00 85 ILE A C 1
ATOM 664 O O . ILE A 1 85 ? 2.688 -0.340 -11.580 1.00 96.00 85 ILE A O 1
ATOM 668 N N . GLN A 1 86 ? 0.475 -0.330 -11.919 1.00 96.31 86 GLN A N 1
ATOM 669 C CA . GLN A 1 86 ? 0.593 -0.525 -13.367 1.00 96.31 86 GLN A CA 1
ATOM 670 C C . GLN A 1 86 ? 0.976 0.770 -14.082 1.00 96.31 86 GLN A C 1
ATOM 672 O O . GLN A 1 86 ? 1.673 0.704 -15.093 1.00 96.31 86 GLN A O 1
ATOM 677 N N . SER A 1 87 ? 0.608 1.930 -13.530 1.00 96.06 87 SER A N 1
ATOM 678 C CA . SER A 1 87 ? 0.966 3.242 -14.089 1.00 96.06 87 SER A CA 1
ATOM 679 C C . SER A 1 87 ? 2.480 3.476 -14.184 1.00 96.06 87 SER A C 1
ATOM 681 O O . SER A 1 87 ? 2.939 4.229 -15.038 1.00 96.06 87 SER A O 1
ATOM 683 N N . VAL A 1 88 ? 3.268 2.794 -13.345 1.00 95.69 88 VAL A N 1
ATOM 684 C CA . VAL A 1 88 ? 4.739 2.880 -13.307 1.00 95.69 88 VAL A CA 1
ATOM 685 C C . VAL A 1 88 ? 5.427 1.676 -13.952 1.00 95.69 88 VAL A C 1
ATOM 687 O O . VAL A 1 88 ? 6.624 1.464 -13.761 1.00 95.69 88 VAL A O 1
ATOM 690 N N . LYS A 1 89 ? 4.683 0.847 -14.691 1.00 96.88 89 LYS A N 1
ATOM 691 C CA . LYS A 1 89 ? 5.257 -0.292 -15.406 1.00 96.88 89 LYS A CA 1
ATOM 692 C C . LYS A 1 89 ? 6.167 0.211 -16.533 1.00 96.88 89 LYS A C 1
ATOM 694 O O . LYS A 1 89 ? 5.703 0.979 -17.376 1.00 96.88 89 LYS A O 1
ATOM 699 N N . PRO A 1 90 ? 7.429 -0.243 -16.609 1.00 96.81 90 PRO A N 1
ATOM 700 C CA . PRO A 1 90 ? 8.333 0.198 -17.658 1.00 96.81 90 PRO A CA 1
ATOM 701 C C . PRO A 1 90 ? 7.860 -0.288 -19.030 1.00 96.81 90 PRO A C 1
ATOM 703 O O . PRO A 1 90 ? 7.295 -1.381 -19.175 1.00 96.81 90 PRO A O 1
ATOM 706 N N . THR A 1 91 ? 8.161 0.505 -20.056 1.00 96.38 91 THR A N 1
ATOM 707 C CA . THR A 1 91 ? 7.853 0.227 -21.466 1.00 96.38 91 THR A CA 1
ATOM 708 C C . THR A 1 91 ? 9.111 0.345 -22.318 1.00 96.38 91 THR A C 1
ATOM 710 O O . THR A 1 91 ? 9.824 1.343 -22.235 1.00 96.38 91 THR A O 1
ATOM 713 N N . LEU A 1 92 ? 9.372 -0.651 -23.167 1.00 95.81 92 LEU A N 1
ATOM 714 C CA . LEU A 1 92 ? 10.508 -0.625 -24.086 1.00 95.81 92 LEU A CA 1
ATOM 715 C C . LEU A 1 92 ? 10.175 0.239 -25.306 1.00 95.81 92 LEU A C 1
ATOM 717 O O . LEU A 1 92 ? 9.235 -0.061 -26.039 1.00 95.81 92 LEU A O 1
ATOM 721 N N . VAL A 1 93 ? 10.981 1.270 -25.551 1.00 93.81 93 VAL A N 1
ATOM 722 C CA . VAL A 1 93 ? 10.838 2.151 -26.716 1.00 93.81 93 VAL A CA 1
ATOM 723 C C . VAL A 1 93 ? 12.086 2.048 -27.579 1.00 93.81 93 VAL A C 1
ATOM 725 O O . VAL A 1 93 ? 13.163 2.479 -27.177 1.00 93.81 93 VAL A O 1
ATOM 728 N N . LEU A 1 94 ? 11.963 1.498 -28.784 1.00 93.19 94 LEU A N 1
ATOM 729 C CA . LEU A 1 94 ? 13.093 1.338 -29.701 1.00 93.19 94 LEU A CA 1
ATOM 730 C C . LEU A 1 94 ? 13.230 2.539 -30.641 1.00 93.19 94 LEU A C 1
ATOM 732 O O . LEU A 1 94 ? 12.256 3.213 -30.973 1.00 93.19 94 LEU A O 1
ATOM 736 N N . VAL A 1 95 ? 14.457 2.812 -31.074 1.00 91.19 95 VAL A N 1
ATOM 737 C CA . VAL A 1 95 ? 14.736 3.726 -32.181 1.00 91.19 95 VAL A CA 1
ATOM 738 C C . VAL A 1 95 ? 14.305 3.041 -33.474 1.00 91.19 95 VAL A C 1
ATOM 740 O O . VAL A 1 95 ? 14.793 1.957 -33.794 1.00 91.19 95 VAL A O 1
ATOM 743 N N . THR A 1 96 ? 13.405 3.678 -34.220 1.00 91.81 96 THR A N 1
ATOM 744 C CA . THR A 1 96 ? 12.883 3.174 -35.501 1.00 91.81 96 THR A CA 1
ATOM 745 C C . THR A 1 96 ? 13.497 3.856 -36.720 1.00 91.81 96 THR A C 1
ATOM 747 O O . THR A 1 96 ? 13.370 3.334 -37.817 1.00 91.81 96 THR A O 1
ATOM 750 N N . ASN A 1 97 ? 14.182 4.992 -36.546 1.00 89.56 97 ASN A N 1
ATOM 751 C CA . ASN A 1 97 ? 14.809 5.722 -37.646 1.00 89.56 97 ASN A CA 1
ATOM 752 C C . ASN A 1 97 ? 16.050 4.976 -38.169 1.00 89.56 97 ASN A C 1
ATOM 754 O O . ASN A 1 97 ? 17.056 4.886 -37.463 1.00 89.56 97 ASN A O 1
ATOM 758 N N . ASP A 1 98 ? 15.971 4.480 -39.403 1.00 77.12 98 ASP A N 1
ATOM 759 C CA . ASP A 1 98 ? 17.032 3.718 -40.073 1.00 77.12 98 ASP A CA 1
ATOM 760 C C . ASP A 1 98 ? 18.255 4.562 -40.451 1.00 77.12 98 ASP A C 1
ATOM 762 O O . ASP A 1 98 ? 19.343 4.020 -40.620 1.00 77.12 98 ASP A O 1
ATOM 766 N N . SER A 1 99 ? 18.124 5.889 -40.500 1.00 85.94 99 SER A N 1
ATOM 767 C CA . SER A 1 99 ? 19.242 6.797 -40.785 1.00 85.94 99 SER A CA 1
ATOM 768 C C . SER A 1 99 ? 20.162 7.034 -39.580 1.00 85.94 99 SER A C 1
ATOM 770 O O . SER A 1 99 ? 21.112 7.807 -39.680 1.00 85.94 99 SER A O 1
ATOM 772 N N . ASN A 1 100 ? 19.874 6.434 -38.418 1.00 84.19 100 ASN A N 1
ATOM 773 C CA . ASN A 1 100 ? 20.697 6.578 -37.219 1.00 84.19 100 ASN A CA 1
ATOM 774 C C . ASN A 1 100 ? 21.816 5.518 -37.218 1.00 84.19 100 ASN A C 1
ATOM 776 O O . ASN A 1 100 ? 21.509 4.341 -37.013 1.00 84.19 100 ASN A O 1
ATOM 780 N N . PRO A 1 101 ? 23.095 5.901 -37.389 1.00 86.31 101 PRO A N 1
ATOM 781 C CA . PRO A 1 101 ? 24.201 4.942 -37.457 1.00 86.31 101 PRO A CA 1
ATOM 782 C C . PRO A 1 101 ? 24.383 4.141 -36.158 1.00 86.31 101 PRO A C 1
ATOM 784 O O . PRO A 1 101 ? 24.858 3.012 -36.201 1.00 86.31 101 PRO A O 1
ATOM 787 N N . ASP A 1 102 ? 23.922 4.669 -35.019 1.00 91.69 102 ASP A N 1
ATOM 788 C CA . ASP A 1 102 ? 24.036 4.009 -33.712 1.00 91.69 102 ASP A CA 1
ATOM 789 C C . ASP A 1 102 ? 22.752 3.265 -33.308 1.00 91.69 102 ASP A C 1
ATOM 791 O O . ASP A 1 102 ? 22.560 2.958 -32.128 1.00 91.69 102 ASP A O 1
ATOM 795 N N . LYS A 1 103 ? 21.808 3.053 -34.237 1.00 93.19 103 LYS A N 1
ATOM 796 C CA . LYS A 1 103 ? 20.482 2.487 -33.934 1.00 93.19 103 LYS A CA 1
ATOM 797 C C . LYS A 1 103 ? 20.581 1.194 -33.126 1.00 93.19 103 LYS A C 1
ATOM 799 O O . LYS A 1 103 ? 19.853 1.047 -32.146 1.00 93.19 103 LYS A O 1
ATOM 804 N N . GLU A 1 104 ? 21.462 0.285 -33.534 1.00 92.31 104 GLU A N 1
ATOM 805 C CA . GLU A 1 104 ? 21.587 -1.028 -32.900 1.00 92.31 104 GLU A CA 1
ATOM 806 C C . GLU A 1 104 ? 22.139 -0.914 -31.478 1.00 92.31 104 GLU A C 1
ATOM 808 O O . GLU A 1 104 ? 21.497 -1.391 -30.548 1.00 92.31 104 GLU A O 1
ATOM 813 N N . ILE A 1 105 ? 23.231 -0.164 -31.291 1.00 93.94 105 ILE A N 1
ATOM 814 C CA . ILE A 1 105 ? 23.845 0.080 -29.975 1.00 93.94 105 ILE A CA 1
ATOM 815 C C . ILE A 1 105 ? 22.825 0.718 -29.021 1.00 93.94 105 ILE A C 1
ATOM 817 O O . ILE A 1 105 ? 22.588 0.219 -27.923 1.00 93.94 105 ILE A O 1
ATOM 821 N N . LYS A 1 106 ? 22.125 1.771 -29.465 1.00 94.00 106 LYS A N 1
ATOM 822 C CA . LYS A 1 106 ? 21.090 2.441 -28.657 1.00 94.00 106 LYS A CA 1
ATOM 823 C C . LYS A 1 106 ? 19.930 1.503 -28.320 1.00 94.00 106 LYS A C 1
ATOM 825 O O . LYS A 1 106 ? 19.361 1.592 -27.234 1.00 94.00 106 LYS A O 1
ATOM 830 N N . ASN A 1 107 ? 19.535 0.624 -29.237 1.00 95.94 107 ASN A N 1
ATOM 831 C CA . ASN A 1 107 ? 18.471 -0.344 -28.982 1.00 95.94 107 ASN A CA 1
ATOM 832 C C . ASN A 1 107 ? 18.915 -1.450 -28.018 1.00 95.94 107 ASN A C 1
ATOM 834 O O . ASN A 1 107 ? 18.109 -1.867 -27.186 1.00 95.94 107 ASN A O 1
ATOM 838 N N . GLU A 1 108 ? 20.166 -1.898 -28.088 1.00 96.44 108 GLU A N 1
ATOM 839 C CA . GLU A 1 108 ? 20.749 -2.863 -27.155 1.00 96.44 108 GLU A CA 1
ATOM 840 C C . GLU A 1 108 ? 20.837 -2.293 -25.732 1.00 96.44 108 GLU A C 1
ATOM 842 O O . GLU A 1 108 ? 20.360 -2.921 -24.781 1.00 96.44 108 GLU A O 1
ATOM 847 N N . GLU A 1 109 ? 21.319 -1.057 -25.582 1.00 95.75 109 GLU A N 1
ATOM 848 C CA . GLU A 1 109 ? 21.321 -0.338 -24.302 1.00 95.75 109 GLU A CA 1
ATOM 849 C C . GLU A 1 109 ? 19.902 -0.204 -23.732 1.00 95.75 109 GLU A C 1
ATOM 851 O O . GLU A 1 109 ? 19.651 -0.521 -22.567 1.00 95.75 109 GLU A O 1
ATOM 856 N N . ARG A 1 110 ? 18.929 0.200 -24.562 1.00 96.81 110 ARG A N 1
ATOM 857 C CA . ARG A 1 110 ? 17.527 0.334 -24.135 1.00 96.81 110 ARG A CA 1
ATOM 858 C C . ARG A 1 110 ? 16.901 -0.993 -23.728 1.00 96.8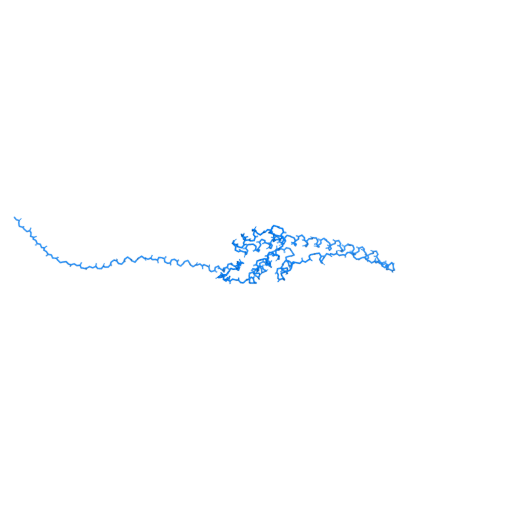1 110 ARG A C 1
ATOM 860 O O . ARG A 1 110 ? 16.135 -1.016 -22.769 1.00 96.81 110 ARG A O 1
ATOM 867 N N . ARG A 1 111 ? 17.208 -2.093 -24.424 1.00 97.19 111 ARG A N 1
ATOM 868 C CA . ARG A 1 111 ? 16.764 -3.441 -24.029 1.00 97.19 111 ARG A CA 1
ATOM 869 C C . ARG A 1 111 ? 17.355 -3.831 -22.680 1.00 97.19 111 ARG A C 1
ATOM 871 O O . ARG A 1 111 ? 16.626 -4.337 -21.832 1.00 97.19 111 ARG A O 1
ATOM 878 N N . THR A 1 112 ? 18.640 -3.561 -22.475 1.00 97.31 112 THR A N 1
ATOM 879 C CA . THR A 1 112 ? 19.345 -3.877 -21.228 1.00 97.31 112 THR A CA 1
ATOM 880 C C . THR A 1 112 ? 18.759 -3.102 -20.047 1.00 97.31 112 THR A C 1
ATOM 882 O O . THR A 1 112 ? 18.360 -3.713 -19.055 1.00 97.31 112 THR A O 1
ATOM 885 N N . ASN A 1 113 ? 18.597 -1.783 -20.186 1.00 96.62 113 ASN A N 1
ATOM 886 C CA . ASN A 1 113 ? 17.984 -0.938 -19.157 1.00 96.62 113 ASN A CA 1
ATOM 887 C C . ASN A 1 113 ? 16.532 -1.347 -18.882 1.00 96.62 113 ASN A C 1
ATOM 889 O O . ASN A 1 113 ? 16.144 -1.516 -17.732 1.00 96.62 113 ASN A O 1
ATOM 893 N N . TYR A 1 114 ? 15.753 -1.624 -19.932 1.00 97.69 114 TYR A N 1
ATOM 894 C CA . TYR A 1 114 ? 14.378 -2.095 -19.785 1.00 97.69 114 TYR A CA 1
ATOM 895 C C . TYR A 1 114 ? 14.272 -3.393 -18.973 1.00 97.69 114 TYR A C 1
ATOM 897 O O . TYR A 1 114 ? 13.351 -3.543 -18.173 1.00 97.69 114 TYR A O 1
ATOM 905 N N . LEU A 1 115 ? 15.189 -4.345 -19.168 1.00 97.56 115 LEU A N 1
ATOM 906 C CA . LEU A 1 115 ? 15.199 -5.589 -18.395 1.00 97.56 115 LEU A CA 1
ATOM 907 C C . LEU A 1 115 ? 15.503 -5.337 -16.912 1.00 97.56 115 LEU A C 1
ATOM 909 O O . LEU A 1 115 ? 14.870 -5.964 -16.058 1.00 97.56 115 LEU A O 1
ATOM 913 N N . ALA A 1 116 ? 16.426 -4.419 -16.611 1.00 97.69 116 ALA A N 1
ATOM 914 C CA . ALA A 1 116 ? 16.717 -3.993 -15.244 1.00 97.69 116 ALA A CA 1
ATOM 915 C C . ALA A 1 116 ? 15.490 -3.319 -14.604 1.00 97.69 116 ALA A C 1
ATOM 917 O O . ALA A 1 116 ? 14.993 -3.801 -13.586 1.00 97.69 116 ALA A O 1
ATOM 918 N N . ASP A 1 117 ? 14.909 -2.320 -15.272 1.00 97.50 117 ASP A N 1
ATOM 919 C CA . ASP A 1 117 ? 13.707 -1.620 -14.808 1.00 97.50 117 ASP A CA 1
ATOM 920 C C . ASP A 1 117 ? 12.531 -2.586 -14.601 1.00 97.50 117 ASP A C 1
ATOM 922 O O . ASP A 1 117 ? 11.772 -2.482 -13.636 1.00 97.50 117 ASP A O 1
ATOM 926 N N . GLN A 1 118 ? 12.358 -3.567 -15.495 1.00 97.69 118 GLN A N 1
ATOM 927 C CA . GLN A 1 118 ? 11.290 -4.559 -15.381 1.00 97.69 118 GLN A CA 1
ATOM 928 C C . GLN A 1 118 ? 11.489 -5.466 -14.160 1.00 97.69 118 GLN A C 1
ATOM 930 O O . GLN A 1 118 ? 10.505 -5.874 -13.534 1.00 97.69 118 GLN A O 1
ATOM 935 N N . LYS A 1 119 ? 12.737 -5.804 -13.820 1.00 97.75 119 LYS A N 1
ATOM 936 C CA . LYS A 1 119 ? 13.057 -6.581 -12.619 1.00 97.75 119 LYS A CA 1
ATOM 937 C C . LYS A 1 119 ? 12.726 -5.783 -11.358 1.00 97.75 119 LYS A C 1
ATOM 939 O O . LYS A 1 119 ? 12.040 -6.317 -10.484 1.00 97.75 119 LYS A O 1
ATOM 944 N N . ASP A 1 120 ? 13.124 -4.518 -11.306 1.00 97.00 120 ASP A N 1
ATOM 945 C CA . ASP A 1 120 ? 12.855 -3.637 -10.166 1.00 97.00 120 ASP A CA 1
ATOM 946 C C . ASP A 1 120 ? 11.354 -3.365 -10.008 1.00 97.00 120 ASP A C 1
ATOM 948 O O . ASP A 1 120 ? 10.807 -3.473 -8.909 1.00 97.00 120 ASP A O 1
ATOM 952 N N . TRP A 1 121 ? 10.633 -3.138 -11.112 1.00 98.00 121 TRP A N 1
ATOM 953 C CA . TRP A 1 121 ? 9.175 -3.005 -11.092 1.00 98.00 121 TRP A CA 1
ATOM 954 C C . TRP A 1 121 ? 8.477 -4.272 -10.581 1.00 98.00 121 TRP A C 1
ATOM 956 O O . TRP A 1 121 ? 7.544 -4.178 -9.783 1.00 98.00 121 TRP A O 1
ATOM 966 N N . LYS A 1 122 ? 8.929 -5.470 -10.983 1.00 97.94 122 LYS A N 1
ATOM 967 C CA . LYS A 1 122 ? 8.389 -6.736 -10.452 1.00 97.94 122 LYS A CA 1
ATOM 968 C C . LYS A 1 122 ? 8.622 -6.852 -8.944 1.00 97.94 122 LYS A C 1
ATOM 970 O O . LYS A 1 122 ? 7.706 -7.261 -8.229 1.00 97.94 122 LYS A O 1
ATOM 975 N N . ALA A 1 123 ? 9.807 -6.476 -8.458 1.00 97.81 123 ALA A N 1
ATOM 976 C CA . ALA A 1 123 ? 10.113 -6.464 -7.029 1.00 97.81 123 ALA A CA 1
ATOM 977 C C . ALA A 1 123 ? 9.200 -5.486 -6.269 1.00 97.81 123 ALA A C 1
ATOM 979 O O . ALA A 1 123 ? 8.544 -5.891 -5.307 1.00 97.81 123 ALA A O 1
ATOM 980 N N . ARG A 1 124 ? 9.056 -4.250 -6.765 1.00 97.81 124 ARG A N 1
ATOM 981 C CA . ARG A 1 124 ? 8.141 -3.241 -6.213 1.00 97.81 124 ARG A CA 1
ATOM 982 C C . ARG A 1 124 ? 6.688 -3.713 -6.214 1.00 97.81 124 ARG A C 1
ATOM 984 O O . ARG A 1 124 ? 6.008 -3.557 -5.208 1.00 97.81 124 ARG A O 1
ATOM 991 N N . LYS A 1 125 ? 6.213 -4.345 -7.294 1.00 98.06 125 LYS A N 1
ATOM 992 C CA . LYS A 1 125 ? 4.855 -4.911 -7.371 1.00 98.06 125 LYS A CA 1
ATOM 993 C C . LYS A 1 125 ? 4.628 -5.995 -6.317 1.00 98.06 125 LYS A C 1
ATOM 995 O O . LYS A 1 125 ? 3.600 -5.984 -5.647 1.00 98.06 125 LYS A O 1
ATOM 1000 N N . ASN A 1 126 ? 5.576 -6.913 -6.153 1.00 97.56 126 ASN A N 1
ATOM 1001 C CA . ASN A 1 126 ? 5.470 -7.961 -5.139 1.00 97.56 126 ASN A CA 1
ATOM 1002 C C . ASN A 1 126 ? 5.482 -7.371 -3.720 1.00 97.56 126 ASN A C 1
ATOM 1004 O O . ASN A 1 126 ? 4.684 -7.781 -2.878 1.00 97.56 126 ASN A O 1
ATOM 1008 N N . ALA A 1 127 ? 6.344 -6.381 -3.468 1.00 97.56 127 ALA A N 1
ATOM 1009 C CA . ALA A 1 127 ? 6.365 -5.643 -2.209 1.00 97.56 127 ALA A CA 1
ATOM 1010 C C . ALA A 1 127 ? 5.028 -4.929 -1.960 1.00 97.56 127 ALA A C 1
ATOM 1012 O O . ALA A 1 127 ? 4.464 -5.057 -0.880 1.00 97.56 127 ALA A O 1
ATOM 1013 N N . PHE A 1 128 ? 4.460 -4.272 -2.972 1.00 97.44 128 PHE A N 1
ATOM 1014 C CA . PHE A 1 128 ? 3.150 -3.628 -2.900 1.00 97.44 128 PHE A CA 1
ATOM 1015 C C . PHE A 1 128 ? 2.031 -4.619 -2.539 1.00 97.44 128 PHE A C 1
ATOM 1017 O O . PHE A 1 128 ? 1.249 -4.368 -1.621 1.00 97.44 128 PHE A O 1
ATOM 1024 N N . ASP A 1 129 ? 1.992 -5.784 -3.195 1.00 96.31 129 ASP A N 1
ATOM 1025 C CA . ASP A 1 129 ? 1.014 -6.839 -2.910 1.00 96.31 129 ASP A CA 1
ATOM 1026 C C . ASP A 1 129 ? 1.150 -7.391 -1.474 1.00 96.31 129 ASP A C 1
ATOM 1028 O O . ASP A 1 129 ? 0.145 -7.604 -0.791 1.00 96.31 129 ASP A O 1
ATOM 1032 N N . ASN A 1 130 ? 2.377 -7.547 -0.969 1.00 96.31 130 ASN A N 1
ATOM 1033 C CA . ASN A 1 130 ? 2.628 -7.942 0.422 1.00 96.31 130 ASN A CA 1
ATOM 1034 C C . ASN A 1 130 ? 2.255 -6.836 1.419 1.00 96.31 130 ASN A C 1
ATOM 1036 O O . ASN A 1 130 ? 1.650 -7.102 2.461 1.00 96.31 130 ASN A O 1
ATOM 1040 N N . ASN A 1 131 ? 2.577 -5.585 1.093 1.00 97.38 131 ASN A N 1
ATOM 1041 C CA . ASN A 1 131 ? 2.296 -4.431 1.934 1.00 97.38 131 ASN A CA 1
ATOM 1042 C C . ASN A 1 131 ? 0.791 -4.222 2.112 1.00 97.38 131 ASN A C 1
ATOM 1044 O O . ASN A 1 131 ? 0.384 -3.898 3.224 1.00 97.38 131 ASN A O 1
ATOM 1048 N N . LYS A 1 132 ? -0.044 -4.502 1.099 1.00 97.00 132 LYS A N 1
ATOM 1049 C CA . LYS A 1 132 ? -1.511 -4.490 1.258 1.00 97.00 132 LYS A CA 1
ATOM 1050 C C . LYS A 1 132 ? -1.975 -5.369 2.422 1.00 97.00 132 LYS A C 1
ATOM 1052 O O . LYS A 1 132 ? -2.703 -4.889 3.287 1.00 97.00 132 LYS A O 1
ATOM 1057 N N . ARG A 1 133 ? -1.490 -6.615 2.503 1.00 94.94 133 ARG A N 1
ATOM 1058 C CA . ARG A 1 133 ? -1.834 -7.555 3.591 1.00 94.94 133 ARG A CA 1
ATOM 1059 C C . ARG A 1 133 ? -1.321 -7.088 4.951 1.00 94.94 133 ARG A C 1
ATOM 1061 O O . ARG A 1 133 ? -2.027 -7.175 5.953 1.00 94.94 133 ARG A O 1
ATOM 1068 N N . ASN A 1 134 ? -0.095 -6.572 4.991 1.00 95.94 134 ASN A N 1
ATOM 1069 C CA . ASN A 1 134 ? 0.494 -6.057 6.225 1.00 95.94 134 ASN A CA 1
ATOM 1070 C C . ASN A 1 134 ? -0.283 -4.844 6.756 1.00 95.94 134 ASN A C 1
ATOM 1072 O O . ASN A 1 134 ? -0.598 -4.784 7.944 1.00 95.94 134 ASN A O 1
ATOM 1076 N N . VAL A 1 135 ? -0.630 -3.902 5.875 1.00 97.44 135 VAL A N 1
ATOM 1077 C CA . VAL A 1 135 ? -1.408 -2.705 6.217 1.00 97.44 135 VAL A CA 1
ATOM 1078 C C . VAL A 1 135 ? -2.832 -3.078 6.619 1.00 97.44 135 VAL A C 1
ATOM 1080 O O . VAL A 1 135 ? -3.301 -2.569 7.633 1.00 97.44 135 VAL A O 1
ATOM 1083 N N . TYR A 1 136 ? -3.479 -4.017 5.921 1.00 97.00 136 TYR A N 1
ATOM 1084 C CA . TYR A 1 136 ? -4.749 -4.612 6.353 1.00 97.00 136 TYR A CA 1
ATOM 1085 C C . TYR A 1 136 ? -4.668 -5.083 7.814 1.00 97.00 136 TYR A C 1
ATOM 1087 O O . TYR A 1 136 ? -5.442 -4.638 8.662 1.00 97.00 136 TYR A O 1
ATOM 1095 N N . GLY A 1 137 ? -3.660 -5.895 8.151 1.00 96.19 137 GLY A N 1
ATOM 1096 C CA . GLY A 1 137 ? -3.473 -6.386 9.517 1.00 96.19 137 GLY A CA 1
ATOM 1097 C C . GLY A 1 137 ? -3.229 -5.268 10.537 1.00 96.19 137 GLY A C 1
ATOM 1098 O O . GLY A 1 137 ? -3.652 -5.377 11.688 1.00 96.19 137 GLY A O 1
ATOM 1099 N N . MET A 1 138 ? -2.571 -4.172 10.143 1.00 96.44 138 MET A N 1
ATOM 1100 C CA . MET A 1 138 ? -2.421 -2.996 11.007 1.00 96.44 138 MET A CA 1
ATOM 1101 C C . MET A 1 138 ? -3.748 -2.276 11.236 1.00 96.44 138 MET A C 1
ATOM 1103 O O . MET A 1 138 ? -4.024 -1.914 12.378 1.00 96.44 138 MET A O 1
ATOM 1107 N N . ILE A 1 139 ? -4.558 -2.093 10.191 1.00 97.31 139 ILE A N 1
ATOM 1108 C CA . ILE A 1 139 ? -5.876 -1.453 10.283 1.00 97.31 139 ILE A CA 1
ATOM 1109 C C . ILE A 1 139 ? -6.785 -2.259 11.211 1.00 97.31 139 ILE A C 1
ATOM 1111 O O . ILE A 1 139 ? -7.337 -1.692 12.151 1.00 97.31 139 ILE A O 1
ATOM 1115 N N . MET A 1 140 ? -6.870 -3.578 11.016 1.00 96.31 140 MET A N 1
ATOM 1116 C CA . MET A 1 140 ? -7.695 -4.458 11.851 1.00 96.31 140 MET A CA 1
ATOM 1117 C C . MET A 1 140 ? -7.273 -4.412 13.324 1.00 96.31 140 MET A C 1
ATOM 1119 O O . MET A 1 140 ? -8.115 -4.273 14.203 1.00 96.31 140 MET A O 1
ATOM 1123 N N . LYS A 1 141 ? -5.963 -4.410 13.615 1.00 95.38 141 LYS A N 1
ATOM 1124 C CA . LYS A 1 141 ? -5.446 -4.245 14.991 1.00 95.38 141 LYS A CA 1
ATOM 1125 C C . LYS A 1 141 ? -5.768 -2.883 15.608 1.00 95.38 141 LYS A C 1
ATOM 1127 O O . LYS A 1 141 ? -5.785 -2.750 16.829 1.00 95.38 141 LYS A O 1
ATOM 1132 N N . MET A 1 142 ? -5.951 -1.865 14.773 1.00 95.44 142 MET A N 1
ATOM 1133 C CA . MET A 1 142 ? -6.351 -0.527 15.195 1.00 95.44 142 MET A CA 1
ATOM 1134 C C . MET A 1 142 ? -7.871 -0.367 15.229 1.00 95.44 142 MET A C 1
ATOM 1136 O O . MET A 1 142 ? -8.334 0.709 15.575 1.00 95.44 142 MET A O 1
ATOM 1140 N N . CYS A 1 143 ? -8.658 -1.393 14.915 1.00 94.75 143 CYS A N 1
ATOM 1141 C CA . CYS A 1 143 ? -10.098 -1.395 15.140 1.00 94.75 143 CYS A CA 1
ATOM 1142 C C . CYS A 1 143 ? -10.425 -1.886 16.556 1.00 94.75 143 CYS A C 1
ATOM 1144 O O . CYS A 1 143 ? -9.632 -2.562 17.214 1.00 94.75 143 CYS A O 1
ATOM 1146 N N . THR A 1 144 ? -11.606 -1.522 17.046 1.00 92.62 144 THR A N 1
ATOM 1147 C CA . THR A 1 144 ? -12.204 -2.200 18.204 1.00 92.62 144 THR A CA 1
ATOM 1148 C C . THR A 1 144 ? -12.757 -3.564 17.806 1.00 92.62 144 THR A C 1
ATOM 1150 O O . THR A 1 144 ? -13.174 -3.741 16.663 1.00 92.62 144 THR A O 1
ATOM 1153 N N . ASP A 1 145 ? -12.836 -4.496 18.758 1.00 91.94 145 ASP A N 1
ATOM 1154 C CA . ASP A 1 145 ? -13.350 -5.855 18.519 1.00 91.94 145 ASP A CA 1
ATOM 1155 C C . ASP A 1 145 ? -14.754 -5.824 17.897 1.00 91.94 145 ASP A C 1
ATOM 1157 O O . ASP A 1 145 ? -15.030 -6.512 16.922 1.00 91.94 145 ASP A O 1
ATOM 1161 N N . HIS A 1 146 ? -15.615 -4.913 18.362 1.00 90.69 146 HIS A N 1
ATOM 1162 C CA . HIS A 1 146 ? -16.944 -4.723 17.782 1.00 90.69 146 HIS A CA 1
ATOM 1163 C C . HIS A 1 146 ? -16.917 -4.289 16.304 1.00 90.69 146 HIS A C 1
ATOM 1165 O O . HIS A 1 146 ? -17.791 -4.680 15.535 1.00 90.69 146 HIS A O 1
ATOM 1171 N N . MET A 1 147 ? -15.947 -3.466 15.888 1.00 92.25 147 MET A N 1
ATOM 1172 C CA . MET A 1 147 ? -15.806 -3.096 14.474 1.00 92.25 147 MET A CA 1
ATOM 1173 C C . MET A 1 147 ? -15.302 -4.256 13.633 1.00 92.25 147 MET A C 1
ATOM 1175 O O . MET A 1 147 ? -15.809 -4.442 12.533 1.00 92.25 147 MET A O 1
ATOM 1179 N N . VAL A 1 148 ? -14.335 -5.018 14.147 1.00 94.50 148 VAL A N 1
ATOM 1180 C CA . VAL A 1 148 ? -13.827 -6.223 13.481 1.00 94.50 148 VAL A CA 1
ATOM 1181 C C . VAL A 1 148 ? -14.978 -7.197 13.240 1.00 94.50 148 VAL A C 1
ATOM 1183 O O . VAL A 1 148 ? -15.262 -7.520 12.091 1.00 94.50 148 VAL A O 1
ATOM 1186 N N . ASP A 1 149 ? -15.735 -7.523 14.290 1.00 93.88 149 ASP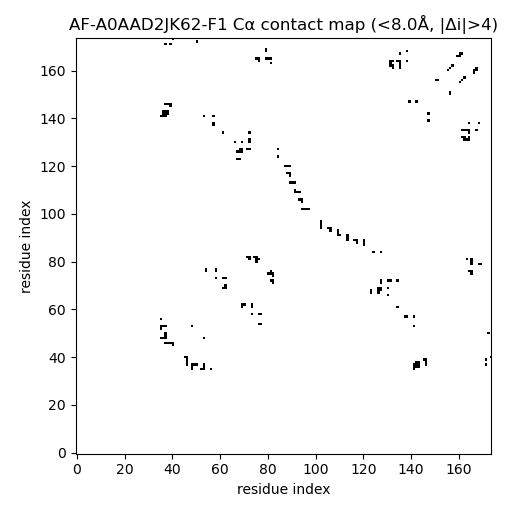 A N 1
ATOM 1187 C CA . ASP A 1 149 ? -16.910 -8.394 14.214 1.00 93.88 149 ASP A CA 1
ATOM 1188 C C . ASP A 1 149 ? -17.967 -7.899 13.222 1.00 93.8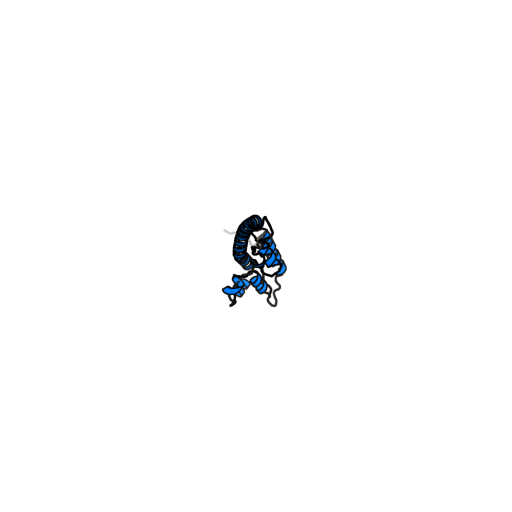8 149 ASP A C 1
ATOM 1190 O O . ASP A 1 149 ? -18.687 -8.701 12.626 1.00 93.88 149 ASP A O 1
ATOM 1194 N N . LYS A 1 150 ? -18.140 -6.577 13.101 1.00 92.75 150 LYS A N 1
ATOM 1195 C CA . LYS A 1 150 ? -19.091 -5.980 12.160 1.00 92.75 150 LYS A CA 1
ATOM 1196 C C . LYS A 1 150 ? -18.599 -6.146 10.725 1.00 92.75 150 LYS A C 1
ATOM 1198 O O . LYS A 1 150 ? -19.376 -6.599 9.893 1.00 92.75 150 LYS A O 1
ATOM 1203 N N . LEU A 1 151 ? -17.339 -5.799 10.462 1.00 94.56 151 LEU A N 1
ATOM 1204 C CA . LEU A 1 151 ? -16.718 -5.867 9.138 1.00 94.56 151 LEU A CA 1
ATOM 1205 C C . LEU A 1 151 ? -16.666 -7.307 8.620 1.00 94.56 151 LEU A C 1
ATOM 1207 O O . LEU A 1 151 ? -17.033 -7.551 7.478 1.00 94.56 151 LEU A O 1
ATOM 1211 N N . GLU A 1 152 ? -16.282 -8.266 9.465 1.00 94.12 152 GLU A N 1
ATOM 1212 C CA . GLU A 1 152 ? -16.181 -9.689 9.101 1.00 94.12 152 GLU A CA 1
ATOM 1213 C C . GLU A 1 152 ? -17.533 -10.325 8.739 1.00 94.12 152 GLU A C 1
ATOM 1215 O O . GLU A 1 152 ? -17.580 -11.337 8.044 1.00 94.12 152 GLU A O 1
ATOM 1220 N N . ARG A 1 153 ? -18.653 -9.733 9.173 1.00 95.06 153 ARG A N 1
ATOM 1221 C CA . ARG A 1 153 ? -20.006 -10.181 8.799 1.00 95.06 153 ARG A CA 1
ATOM 1222 C C . ARG A 1 153 ? -20.495 -9.597 7.475 1.00 95.06 153 ARG A C 1
ATOM 1224 O O . ARG A 1 153 ? -21.579 -9.969 7.022 1.00 95.06 153 ARG A O 1
ATOM 1231 N N . GLU A 1 154 ? -19.765 -8.660 6.876 1.00 94.62 154 GLU A N 1
ATOM 1232 C CA . GLU A 1 154 ? -20.165 -8.037 5.618 1.00 94.62 154 GLU A CA 1
ATOM 1233 C C . GLU A 1 154 ? -19.942 -9.005 4.448 1.00 94.62 154 GLU A C 1
ATOM 1235 O O . GLU A 1 154 ? -18.921 -9.681 4.349 1.00 94.62 154 GLU A O 1
ATOM 1240 N N . ALA A 1 155 ? -20.910 -9.077 3.531 1.00 94.88 155 ALA A N 1
ATOM 1241 C CA . ALA A 1 155 ? -20.882 -10.050 2.436 1.00 94.88 155 ALA A CA 1
ATOM 1242 C C . ALA A 1 155 ? -19.700 -9.851 1.466 1.00 94.88 155 ALA A C 1
ATOM 1244 O O . ALA A 1 155 ? -19.301 -10.788 0.776 1.00 94.88 155 ALA A O 1
ATOM 1245 N N . ASP A 1 156 ? -19.149 -8.636 1.390 1.00 94.81 156 ASP A N 1
ATOM 1246 C CA . ASP A 1 156 ? -18.000 -8.292 0.553 1.00 94.81 156 ASP A CA 1
ATOM 1247 C C . ASP A 1 156 ? -16.658 -8.335 1.303 1.00 94.81 156 ASP A C 1
ATOM 1249 O O . ASP A 1 156 ? -15.639 -7.932 0.734 1.00 94.81 156 ASP A O 1
ATOM 1253 N N . PHE A 1 157 ? -16.626 -8.851 2.539 1.00 92.88 157 PHE A N 1
ATOM 1254 C CA . PHE A 1 157 ? -15.421 -8.872 3.366 1.00 92.88 157 PHE A CA 1
ATOM 1255 C C . PHE A 1 157 ? -14.251 -9.606 2.693 1.00 92.88 157 PHE A C 1
ATOM 1257 O O . PHE A 1 157 ? -13.235 -8.980 2.383 1.00 92.88 157 PHE A O 1
ATOM 1264 N N . ASP A 1 158 ? -14.414 -10.895 2.378 1.00 90.94 158 ASP A N 1
ATOM 1265 C CA . ASP A 1 158 ? -13.332 -11.734 1.836 1.00 90.94 158 ASP A CA 1
ATOM 1266 C C . ASP A 1 158 ? -12.856 -11.284 0.447 1.00 90.94 158 ASP A C 1
ATOM 1268 O O . ASP A 1 158 ? -11.672 -11.353 0.110 1.00 90.94 158 ASP A O 1
ATOM 1272 N N . ASN A 1 159 ? -13.786 -10.806 -0.380 1.00 91.94 159 ASN A N 1
ATOM 1273 C CA . ASN A 1 159 ? -13.501 -10.491 -1.777 1.00 91.94 159 ASN A CA 1
ATOM 1274 C C . ASN A 1 159 ? -12.971 -9.066 -1.960 1.00 91.94 159 ASN A C 1
ATOM 1276 O O . ASN A 1 159 ? -12.126 -8.839 -2.830 1.00 91.94 159 ASN A O 1
ATOM 1280 N N . LYS A 1 160 ? -13.444 -8.111 -1.149 1.00 93.19 160 LYS A N 1
ATOM 1281 C CA . LYS A 1 160 ? -13.157 -6.683 -1.311 1.00 93.19 160 LYS A CA 1
ATOM 1282 C C . LYS A 1 160 ? -12.325 -6.137 -0.153 1.00 93.19 160 LYS A C 1
ATOM 1284 O O . LYS A 1 160 ? -11.190 -5.717 -0.367 1.00 93.19 160 LYS A O 1
ATOM 1289 N N . LEU A 1 161 ? -12.856 -6.183 1.069 1.00 93.50 161 LEU A N 1
ATOM 1290 C CA . LEU A 1 161 ? -12.264 -5.497 2.226 1.00 93.50 161 LEU A CA 1
ATOM 1291 C C . LEU A 1 161 ? -10.936 -6.116 2.677 1.00 93.50 161 LEU A C 1
ATOM 1293 O O . LEU A 1 161 ? -10.018 -5.398 3.068 1.00 93.50 161 LEU A O 1
ATOM 1297 N N . PHE A 1 162 ? -10.808 -7.438 2.578 1.00 91.50 162 PHE A N 1
ATOM 1298 C CA . PHE A 1 162 ? -9.578 -8.150 2.921 1.00 91.50 1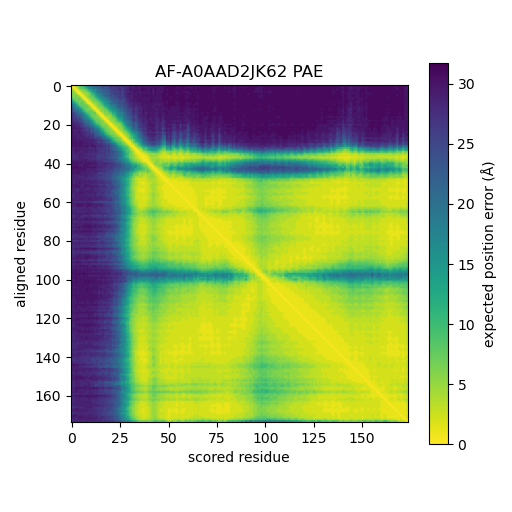62 PHE A CA 1
ATOM 1299 C C . PHE A 1 162 ? -8.417 -7.826 1.963 1.00 91.50 162 PHE A C 1
ATOM 1301 O O . PHE A 1 162 ? -7.255 -7.759 2.367 1.00 91.50 162 PHE A O 1
ATOM 1308 N N . ASN A 1 163 ? -8.724 -7.614 0.679 1.00 91.44 163 ASN A N 1
ATOM 1309 C CA . ASN A 1 163 ? -7.723 -7.444 -0.379 1.00 91.44 163 ASN A CA 1
ATOM 1310 C C . ASN A 1 163 ? -7.332 -5.982 -0.633 1.00 91.44 163 ASN A C 1
ATOM 1312 O O . ASN A 1 163 ? -6.292 -5.732 -1.252 1.00 91.44 163 ASN A O 1
ATOM 1316 N N . ASP A 1 164 ? -8.143 -5.031 -0.165 1.00 95.75 164 ASP A N 1
ATOM 1317 C CA . ASP A 1 164 ? -7.944 -3.601 -0.374 1.00 95.75 164 ASP A CA 1
ATOM 1318 C C . ASP A 1 164 ? -7.989 -2.824 0.960 1.00 95.75 164 ASP A C 1
ATOM 1320 O O . ASP A 1 164 ? -9.066 -2.502 1.473 1.00 95.75 164 ASP A O 1
ATOM 1324 N N . PRO A 1 165 ? -6.821 -2.472 1.534 1.00 97.00 165 PRO A N 1
ATOM 1325 C CA . PRO A 1 165 ? -6.766 -1.722 2.786 1.00 97.00 165 PRO A CA 1
ATOM 1326 C C . PRO A 1 165 ? -7.339 -0.299 2.675 1.00 97.00 165 PRO A C 1
ATOM 1328 O O . PRO A 1 165 ? -7.717 0.279 3.694 1.00 97.00 165 PRO A O 1
ATOM 1331 N N . VAL A 1 166 ? -7.402 0.291 1.477 1.00 97.62 166 VAL A N 1
ATOM 1332 C CA . VAL A 1 166 ? -8.001 1.618 1.281 1.00 97.62 166 VAL A CA 1
ATOM 1333 C C . VAL A 1 166 ? -9.520 1.508 1.295 1.00 97.62 166 VAL A C 1
ATOM 1335 O O . VAL A 1 166 ? -10.172 2.296 1.980 1.00 97.62 166 VAL A O 1
ATOM 1338 N N . GLU A 1 167 ? -10.088 0.505 0.624 1.00 96.94 167 GLU A N 1
ATOM 1339 C CA . GLU A 1 167 ? -11.525 0.219 0.707 1.00 96.94 167 GLU A CA 1
ATOM 1340 C C . GLU A 1 167 ? -11.954 -0.086 2.147 1.00 96.94 167 GLU A C 1
ATOM 1342 O O . GLU A 1 167 ? -12.962 0.447 2.616 1.00 96.94 167 GLU A O 1
ATOM 1347 N N . LEU A 1 168 ? -11.156 -0.867 2.883 1.00 96.94 168 LEU A N 1
ATOM 1348 C CA . LEU A 1 168 ? -11.388 -1.123 4.303 1.00 96.94 168 LEU A CA 1
ATOM 1349 C C . LEU A 1 168 ? -11.451 0.183 5.112 1.00 96.94 168 LEU A C 1
ATOM 1351 O O . LEU A 1 168 ? -12.386 0.395 5.881 1.00 96.94 168 LEU A O 1
ATOM 1355 N N . LEU A 1 169 ? -10.495 1.096 4.915 1.00 96.75 169 LEU A N 1
ATOM 1356 C CA . LEU A 1 169 ? -10.510 2.404 5.577 1.00 96.75 169 LEU A CA 1
ATOM 1357 C C . LEU A 1 169 ? -11.719 3.255 5.170 1.00 96.75 169 LEU A C 1
ATOM 1359 O O . LEU A 1 169 ? -12.263 3.972 6.010 1.00 96.75 169 LEU A O 1
ATOM 1363 N N . MET A 1 170 ? -12.153 3.190 3.908 1.00 95.44 170 MET A N 1
ATOM 1364 C CA . MET A 1 170 ? -13.370 3.870 3.457 1.00 95.44 170 MET A CA 1
ATOM 1365 C C . MET A 1 170 ? -14.609 3.318 4.163 1.00 95.44 170 MET A C 1
ATOM 1367 O O . MET A 1 170 ? -15.441 4.111 4.595 1.00 95.44 170 MET A O 1
ATOM 1371 N N . ARG A 1 171 ? -14.702 1.995 4.355 1.00 94.25 171 ARG A N 1
ATOM 1372 C CA . ARG A 1 171 ? -15.788 1.350 5.110 1.00 94.25 171 ARG A CA 1
ATOM 1373 C C . ARG A 1 171 ? -15.792 1.767 6.581 1.00 94.25 171 ARG A C 1
ATOM 1375 O O . ARG A 1 171 ? -16.846 2.067 7.124 1.00 94.25 171 ARG A O 1
ATOM 1382 N N . ILE A 1 172 ? -14.614 1.837 7.201 1.00 93.50 172 ILE A N 1
ATOM 1383 C CA . ILE A 1 172 ? -14.419 2.246 8.604 1.00 93.50 172 ILE A CA 1
ATOM 1384 C C . ILE A 1 172 ? -14.802 3.710 8.849 1.00 93.50 172 ILE A C 1
ATOM 1386 O O . ILE A 1 172 ? -15.221 4.061 9.949 1.00 93.50 172 ILE A O 1
ATOM 1390 N N . LYS A 1 173 ? -14.618 4.579 7.851 1.00 91.25 173 LYS A N 1
ATOM 1391 C CA . LYS A 1 173 ? -14.914 6.012 7.963 1.00 91.25 173 LYS A CA 1
ATOM 1392 C C . LYS A 1 173 ? -16.420 6.309 8.101 1.00 91.25 173 LYS A C 1
ATOM 1394 O O . LYS A 1 173 ? -16.756 7.397 8.570 1.00 91.25 173 LYS A O 1
ATOM 1399 N N . ILE A 1 174 ? -17.284 5.392 7.649 1.00 79.88 174 ILE A N 1
ATOM 1400 C CA . ILE A 1 174 ? -18.756 5.521 7.611 1.00 79.88 174 ILE A CA 1
ATOM 1401 C C . ILE A 1 174 ? -19.364 5.279 8.994 1.00 79.88 174 ILE A C 1
ATOM 1403 O O . ILE A 1 174 ? -20.228 6.096 9.378 1.00 79.88 174 ILE A O 1
#